Protein AF-A0A9Q1GF08-F1 (afdb_monomer_lite)

pLDDT: mean 70.81, std 11.39, range [42.75, 88.88]

InterPro domains:
  IPR025876 Trafficking protein particle complex subunit 11, C-terminal [PF12742] (1-35)

Sequence (78 aa):
MAQVPLRILPGTGQEMLYNLYPLMAGYQSLPSLNINLLRFPGINSQLLRRYLPSRIFVKPQGRQADETSIANMGQGML

Secondary structure (DSSP, 8-state):
-------PPTT----------S--SEEEEPP------TT-TTS-HHHHHHHS--EEEE--------HHHHTTSS----

Structure (mmCIF, N/CA/C/O backbone):
data_AF-A0A9Q1GF08-F1
#
_entry.id   AF-A0A9Q1GF08-F1
#
loop_
_atom_site.group_PDB
_atom_site.id
_atom_site.type_symbol
_atom_site.label_atom_id
_atom_site.label_alt_id
_atom_site.label_comp_id
_atom_site.label_asym_id
_atom_site.label_entity_id
_atom_site.label_seq_id
_atom_site.pdbx_PDB_ins_code
_atom_site.Cartn_x
_atom_site.Cartn_y
_atom_site.Cartn_z
_atom_site.occupancy
_atom_site.B_iso_or_equiv
_atom_site.auth_seq_id
_atom_site.auth_comp_id
_atom_site.auth_asym_id
_atom_site.auth_atom_id
_atom_site.pdbx_PDB_model_num
ATOM 1 N N . MET A 1 1 ? 9.443 -10.333 12.829 1.00 50.28 1 MET A N 1
ATOM 2 C CA . MET A 1 1 ? 8.711 -9.482 11.862 1.00 50.28 1 MET A CA 1
ATOM 3 C C . MET A 1 1 ? 8.299 -8.235 12.624 1.00 50.28 1 MET A C 1
ATOM 5 O O . MET A 1 1 ? 7.552 -8.371 13.584 1.00 50.28 1 MET A O 1
ATOM 9 N N . ALA A 1 2 ? 8.873 -7.073 12.317 1.00 64.31 2 ALA A N 1
ATOM 10 C CA . ALA A 1 2 ? 8.581 -5.852 13.064 1.00 64.31 2 ALA A CA 1
ATOM 11 C C . ALA A 1 2 ? 7.189 -5.334 12.681 1.00 64.31 2 ALA A C 1
ATOM 13 O O . ALA A 1 2 ? 6.883 -5.194 11.499 1.00 64.31 2 ALA A O 1
ATOM 14 N N . GLN A 1 3 ? 6.347 -5.080 13.676 1.00 65.12 3 GLN A N 1
ATOM 15 C CA . GLN A 1 3 ? 5.077 -4.387 13.499 1.00 65.12 3 GLN A CA 1
ATOM 16 C C . GLN A 1 3 ? 5.186 -3.053 14.221 1.00 65.12 3 GLN A C 1
ATOM 18 O O . GLN A 1 3 ? 5.556 -3.015 15.391 1.00 65.12 3 GLN A O 1
ATOM 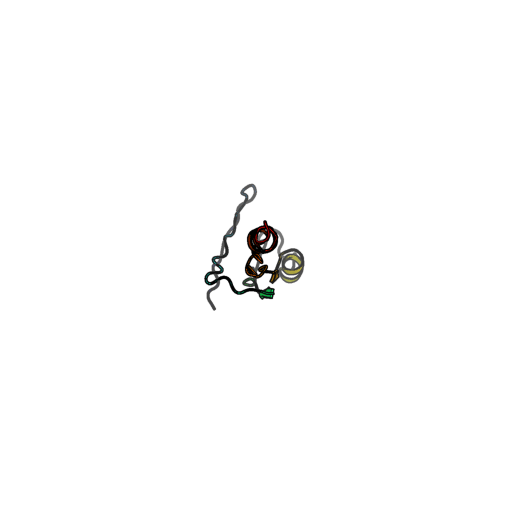23 N N . VAL A 1 4 ? 4.884 -1.968 13.516 1.00 66.50 4 VAL A N 1
ATOM 24 C CA . VAL A 1 4 ? 4.870 -0.629 14.101 1.00 66.50 4 VAL A CA 1
ATOM 25 C C . VAL A 1 4 ? 3.408 -0.257 14.345 1.00 66.50 4 VAL A C 1
ATOM 27 O O . VAL A 1 4 ? 2.678 -0.042 13.375 1.00 66.50 4 VAL A O 1
ATOM 30 N N . PRO A 1 5 ? 2.938 -0.232 15.606 1.00 69.06 5 PRO A N 1
ATOM 31 C CA . PRO A 1 5 ? 1.596 0.232 15.910 1.00 69.06 5 PRO A CA 1
ATOM 32 C C . PRO A 1 5 ? 1.538 1.745 15.692 1.00 69.06 5 PRO A C 1
ATOM 34 O O . PRO A 1 5 ? 2.308 2.499 16.283 1.00 69.06 5 PRO A O 1
ATOM 37 N N . LEU A 1 6 ? 0.618 2.191 14.842 1.00 68.81 6 LEU A N 1
ATOM 38 C CA . LEU A 1 6 ? 0.432 3.602 14.526 1.00 68.81 6 LEU A CA 1
ATOM 39 C C . LEU A 1 6 ? -1.006 4.019 14.849 1.00 68.81 6 LEU A C 1
ATOM 41 O O . LEU A 1 6 ? -1.954 3.303 14.527 1.00 68.81 6 LEU A O 1
ATOM 45 N N . ARG A 1 7 ? -1.173 5.172 15.508 1.00 69.56 7 ARG A N 1
ATOM 46 C CA . ARG A 1 7 ? -2.483 5.720 15.883 1.00 69.56 7 ARG A CA 1
ATOM 47 C C . ARG A 1 7 ? -2.800 6.925 15.005 1.00 69.56 7 ARG A C 1
ATOM 49 O O . ARG A 1 7 ? -2.158 7.959 15.135 1.00 69.56 7 ARG A O 1
ATOM 56 N N . ILE A 1 8 ? -3.811 6.788 14.151 1.00 70.06 8 ILE A N 1
ATOM 57 C CA . ILE A 1 8 ? -4.315 7.879 13.308 1.00 70.06 8 ILE A CA 1
ATOM 58 C C . ILE A 1 8 ? -5.462 8.573 14.049 1.00 70.06 8 ILE A C 1
ATOM 60 O O . ILE A 1 8 ? -6.385 7.911 14.536 1.00 70.06 8 ILE A O 1
ATOM 64 N N . LEU A 1 9 ? -5.402 9.900 14.161 1.00 74.25 9 LEU A N 1
ATOM 65 C CA . LEU A 1 9 ? -6.457 10.704 14.775 1.00 74.25 9 LEU A CA 1
ATOM 66 C C . LEU A 1 9 ? -7.544 11.060 13.738 1.00 74.25 9 LEU A C 1
ATOM 68 O O . LEU A 1 9 ? -7.261 11.163 12.545 1.00 74.25 9 LEU A O 1
ATOM 72 N N . PRO A 1 10 ? -8.814 11.237 14.152 1.00 64.19 10 PRO A N 1
ATOM 73 C CA . PRO A 1 10 ? -9.836 11.818 13.280 1.00 64.19 10 PRO A CA 1
ATOM 74 C C . PRO A 1 10 ? -9.384 13.165 12.708 1.00 64.19 10 PRO A C 1
ATOM 76 O O . PRO A 1 10 ? -9.000 14.043 13.471 1.00 64.19 10 PRO A O 1
ATOM 79 N N . GLY A 1 11 ? -9.502 13.345 11.392 1.00 71.31 11 GLY A N 1
ATOM 80 C CA . GLY A 1 11 ? -9.243 14.627 10.726 1.00 71.31 11 GLY A CA 1
ATOM 81 C C . GLY A 1 11 ? -7.806 14.832 10.240 1.00 71.31 11 GLY A C 1
ATOM 82 O O . GLY A 1 11 ? -7.543 15.830 9.578 1.00 71.31 11 GLY A O 1
ATOM 83 N N . THR A 1 12 ? -6.894 13.893 10.502 1.00 69.44 12 THR A N 1
ATOM 84 C CA . THR A 1 12 ? -5.512 13.943 10.001 1.00 69.44 12 THR A CA 1
ATOM 85 C C . THR A 1 12 ? -5.299 12.917 8.891 1.00 69.44 12 THR A C 1
ATOM 87 O O . THR A 1 12 ? -5.565 11.730 9.095 1.00 69.44 12 THR A O 1
ATOM 90 N N . GLY A 1 13 ? -4.802 13.353 7.732 1.00 68.31 13 GLY A N 1
ATOM 91 C CA . GLY A 1 13 ? -4.263 12.452 6.713 1.00 68.31 13 GLY A CA 1
ATOM 92 C C . GLY A 1 13 ? -2.897 11.932 7.156 1.00 68.31 13 GLY A C 1
ATOM 93 O O . GLY A 1 13 ? -2.052 12.718 7.575 1.00 68.31 13 GLY A O 1
ATOM 94 N N . GLN A 1 14 ? -2.689 10.619 7.096 1.00 69.44 14 GLN A N 1
ATOM 95 C CA . GLN A 1 14 ? -1.403 9.995 7.400 1.00 69.44 14 GLN A CA 1
ATOM 96 C C . GLN A 1 14 ? -0.839 9.404 6.110 1.00 69.44 14 GLN A C 1
ATOM 98 O O . GLN A 1 14 ? -1.462 8.526 5.513 1.00 69.44 14 GLN A O 1
ATOM 103 N N . GLU A 1 15 ? 0.340 9.854 5.699 1.00 73.81 15 GLU A N 1
ATOM 104 C CA . GLU A 1 15 ? 1.067 9.250 4.584 1.00 73.81 15 GLU A CA 1
ATOM 105 C C . GLU A 1 15 ? 2.014 8.161 5.098 1.00 73.81 15 GLU A C 1
ATOM 107 O O . GLU A 1 15 ? 2.658 8.307 6.138 1.00 73.81 15 GLU A O 1
ATOM 112 N N . MET A 1 16 ? 2.083 7.041 4.376 1.00 74.69 16 MET A N 1
ATOM 113 C CA . MET A 1 16 ? 2.985 5.934 4.681 1.00 74.69 16 MET A CA 1
A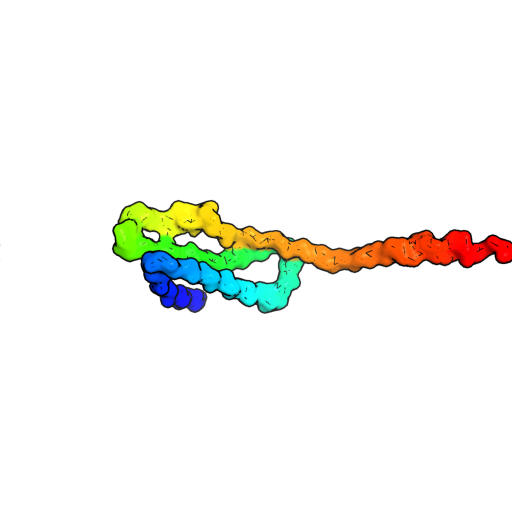TOM 114 C C . MET A 1 16 ? 3.953 5.737 3.518 1.00 74.69 16 MET A C 1
ATOM 116 O O . MET A 1 16 ? 3.539 5.430 2.402 1.00 74.69 16 MET A O 1
ATOM 120 N N . LEU A 1 17 ? 5.246 5.885 3.800 1.00 77.94 17 LEU A N 1
ATOM 121 C CA . LEU A 1 17 ? 6.317 5.714 2.824 1.00 77.94 17 LEU A CA 1
ATOM 122 C C . LEU A 1 17 ? 6.934 4.321 2.970 1.00 77.94 17 LEU A C 1
ATOM 124 O O . LEU A 1 17 ? 7.373 3.932 4.053 1.00 77.94 17 LEU A O 1
ATOM 128 N N . TYR A 1 18 ? 6.979 3.574 1.869 1.00 77.38 18 TYR A N 1
ATOM 129 C CA . TYR A 1 18 ? 7.660 2.284 1.801 1.00 77.38 18 TYR A CA 1
ATOM 130 C C . TYR A 1 18 ? 9.029 2.460 1.145 1.00 77.38 18 TYR A C 1
ATOM 132 O O . TYR A 1 18 ? 9.120 2.823 -0.026 1.00 77.38 18 TYR A O 1
ATOM 140 N N . ASN A 1 19 ? 10.097 2.157 1.882 1.00 81.12 19 ASN A N 1
ATOM 141 C CA . ASN A 1 19 ? 11.445 2.106 1.322 1.00 81.12 19 ASN A CA 1
ATOM 142 C C . ASN A 1 19 ? 11.668 0.740 0.673 1.00 81.12 19 ASN A C 1
ATOM 144 O O . ASN A 1 19 ? 11.941 -0.242 1.357 1.00 81.12 19 ASN A O 1
ATOM 148 N N . LEU A 1 20 ? 11.540 0.680 -0.651 1.00 76.81 20 LEU A N 1
ATOM 149 C CA . LEU A 1 20 ? 11.666 -0.554 -1.434 1.00 76.81 20 LEU A CA 1
ATOM 150 C C . LEU A 1 20 ? 13.067 -0.721 -2.037 1.00 76.81 20 LEU A C 1
ATOM 152 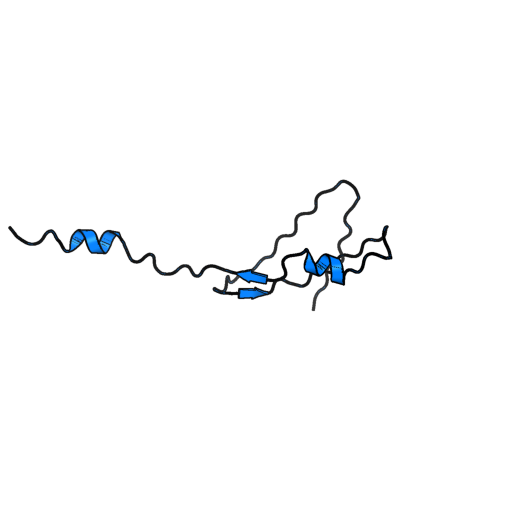O O . LEU A 1 20 ? 13.210 -1.245 -3.138 1.00 76.81 20 LEU A O 1
ATOM 156 N N . TYR A 1 21 ? 14.101 -0.221 -1.355 1.00 80.94 21 TYR A N 1
ATOM 157 C CA . TYR A 1 21 ? 15.480 -0.337 -1.819 1.00 80.94 21 TYR A CA 1
ATOM 158 C C . TYR A 1 21 ? 16.079 -1.696 -1.417 1.00 80.94 21 TYR A C 1
ATOM 160 O O . TYR A 1 21 ? 15.995 -2.055 -0.240 1.00 80.94 21 TYR A O 1
ATOM 168 N N . PRO A 1 22 ? 16.743 -2.419 -2.337 1.00 78.00 22 PRO A N 1
ATOM 169 C CA . PRO A 1 22 ? 16.883 -2.138 -3.771 1.00 78.00 22 PRO A CA 1
ATOM 170 C C . PRO A 1 22 ? 15.604 -2.445 -4.572 1.00 78.00 22 PRO A C 1
ATOM 172 O O . PRO A 1 22 ? 14.932 -3.449 -4.338 1.00 78.00 22 PRO A O 1
ATOM 175 N N . LEU A 1 23 ? 15.295 -1.602 -5.564 1.00 80.44 23 LEU A N 1
ATOM 176 C CA . LEU A 1 23 ? 14.110 -1.764 -6.410 1.00 80.44 23 LEU A CA 1
ATOM 177 C C . LEU A 1 23 ? 14.277 -2.993 -7.324 1.00 80.44 23 LEU A C 1
ATOM 179 O O . LEU A 1 23 ? 15.058 -2.974 -8.272 1.00 80.44 23 LEU A O 1
ATOM 183 N N . MET A 1 24 ? 13.540 -4.067 -7.049 1.00 83.25 24 MET A N 1
ATOM 184 C CA . MET A 1 24 ? 13.497 -5.268 -7.888 1.00 83.25 24 MET A CA 1
ATOM 185 C C . MET A 1 24 ? 12.428 -5.130 -8.973 1.00 83.25 24 MET A C 1
ATOM 187 O O . MET A 1 24 ? 11.279 -4.815 -8.661 1.00 83.25 24 MET A O 1
ATOM 191 N N . ALA A 1 25 ? 12.784 -5.386 -10.232 1.00 84.44 25 ALA A N 1
ATOM 192 C CA . ALA A 1 25 ? 11.818 -5.418 -11.326 1.00 84.44 25 ALA A CA 1
ATOM 193 C C . ALA A 1 25 ? 10.788 -6.544 -11.146 1.00 84.44 25 ALA A C 1
ATOM 195 O O . ALA A 1 25 ? 11.110 -7.627 -10.660 1.00 84.44 25 ALA A O 1
ATOM 196 N N . GLY A 1 26 ? 9.557 -6.298 -11.595 1.00 86.38 26 GLY A N 1
ATOM 197 C CA . GLY A 1 26 ? 8.460 -7.259 -11.513 1.00 86.38 26 GLY A CA 1
ATOM 198 C C . GLY A 1 26 ? 7.508 -6.999 -10.347 1.00 86.38 26 GLY A C 1
ATOM 199 O O . GLY A 1 26 ? 7.406 -5.886 -9.828 1.00 86.38 26 GLY A O 1
ATOM 200 N N . TYR A 1 27 ? 6.747 -8.027 -9.971 1.00 88.50 27 TYR A N 1
ATOM 201 C CA . TYR A 1 27 ? 5.753 -7.925 -8.906 1.00 88.50 27 TYR A CA 1
ATOM 202 C C . TYR A 1 27 ? 6.408 -8.007 -7.527 1.00 88.50 27 TYR A C 1
ATOM 204 O O . TYR A 1 27 ? 6.905 -9.060 -7.135 1.00 88.50 27 TYR A O 1
ATOM 212 N N . GLN A 1 28 ? 6.335 -6.921 -6.760 1.00 85.75 28 GLN A N 1
ATOM 213 C CA . GLN A 1 28 ? 6.766 -6.891 -5.366 1.00 85.75 28 GLN A CA 1
ATOM 214 C C . GLN A 1 28 ? 5.569 -6.881 -4.422 1.00 85.75 28 GLN A C 1
ATOM 216 O O . GLN A 1 28 ? 4.598 -6.150 -4.630 1.00 85.75 28 GLN A O 1
ATOM 221 N N . SER A 1 29 ? 5.646 -7.688 -3.362 1.00 84.19 29 SER A N 1
ATOM 222 C CA . SER A 1 29 ? 4.667 -7.655 -2.278 1.00 84.19 29 SER A CA 1
ATOM 223 C C . SER A 1 29 ? 4.982 -6.497 -1.342 1.00 84.19 29 SER A C 1
ATOM 225 O O . SER A 1 29 ? 6.101 -6.380 -0.850 1.00 84.19 29 SER A O 1
ATOM 227 N N . LEU A 1 30 ? 3.980 -5.672 -1.061 1.00 83.50 30 LEU A N 1
ATOM 228 C CA . LEU A 1 30 ? 4.072 -4.674 -0.009 1.00 83.50 30 LEU A CA 1
ATOM 229 C C . LEU A 1 30 ? 3.921 -5.350 1.365 1.00 83.50 30 LEU A C 1
ATOM 231 O O . LEU A 1 30 ? 3.254 -6.389 1.473 1.00 83.50 30 LEU A O 1
ATOM 235 N N . PRO A 1 31 ? 4.520 -4.781 2.424 1.00 77.81 31 PRO A N 1
ATOM 236 C CA . PRO A 1 31 ? 4.265 -5.211 3.792 1.00 77.81 31 PRO A CA 1
ATOM 237 C C . PRO A 1 31 ? 2.768 -5.140 4.113 1.00 77.81 31 PRO A C 1
ATOM 239 O O . PRO A 1 31 ? 2.092 -4.171 3.776 1.00 77.81 31 PRO A O 1
ATOM 242 N N . SER A 1 32 ? 2.246 -6.162 4.794 1.00 75.19 32 SER A N 1
ATOM 243 C CA . SER A 1 32 ? 0.836 -6.193 5.186 1.00 75.19 32 SER A CA 1
ATOM 244 C C . SER A 1 32 ? 0.546 -5.112 6.228 1.00 75.19 32 SER A C 1
ATOM 246 O O . SER A 1 32 ? 0.952 -5.236 7.383 1.00 75.19 32 SER A O 1
ATOM 248 N N . LEU A 1 33 ? -0.221 -4.093 5.843 1.00 75.31 33 LEU A N 1
ATOM 249 C CA . LEU A 1 33 ? -0.712 -3.074 6.764 1.00 75.31 33 LEU A CA 1
ATOM 250 C C . LEU A 1 33 ? -1.950 -3.595 7.510 1.00 75.31 33 LEU A C 1
ATOM 252 O O . LEU A 1 33 ? -2.959 -3.942 6.895 1.00 75.31 33 LEU A O 1
ATOM 256 N N . ASN A 1 34 ? -1.875 -3.671 8.841 1.00 73.31 34 ASN A N 1
ATOM 257 C CA . ASN A 1 34 ? -3.014 -4.023 9.689 1.00 73.31 34 ASN A CA 1
ATOM 258 C C . ASN A 1 34 ? -3.635 -2.743 10.256 1.00 73.31 34 ASN A C 1
ATOM 260 O O . ASN A 1 34 ? -3.040 -2.096 11.115 1.00 73.31 34 ASN A O 1
ATOM 264 N N . ILE A 1 35 ? -4.824 -2.382 9.776 1.00 74.25 35 ILE A N 1
ATOM 265 C CA . ILE A 1 35 ? -5.555 -1.207 10.257 1.00 74.25 35 ILE A CA 1
ATOM 266 C C . ILE A 1 35 ? -6.585 -1.664 11.281 1.00 74.25 35 ILE A C 1
ATOM 268 O O . ILE A 1 35 ? -7.424 -2.513 10.985 1.00 74.25 35 ILE A O 1
ATOM 272 N N . ASN A 1 36 ? -6.532 -1.077 12.474 1.00 72.06 36 ASN A N 1
ATOM 273 C CA . ASN A 1 36 ? -7.506 -1.321 13.526 1.00 72.06 36 ASN A CA 1
ATOM 274 C C . ASN A 1 36 ? -8.244 -0.016 13.848 1.00 72.06 36 ASN A C 1
ATOM 276 O O . ASN A 1 36 ? -7.633 0.976 14.250 1.00 72.06 36 ASN A O 1
ATOM 280 N N . LEU A 1 37 ? -9.557 0.003 13.628 1.00 71.94 37 LEU A N 1
ATOM 281 C CA . LEU A 1 37 ? -10.396 1.168 13.895 1.00 71.94 37 LEU A CA 1
ATOM 282 C C . LEU A 1 37 ? -10.951 1.068 15.313 1.00 71.94 37 LEU A C 1
ATOM 284 O O . LEU A 1 37 ? -11.989 0.458 15.538 1.00 71.94 37 LEU A O 1
ATOM 288 N N . LEU A 1 38 ? -10.299 1.742 16.263 1.00 69.12 38 LEU A N 1
ATOM 289 C CA . LEU A 1 38 ? -10.714 1.767 17.676 1.00 69.12 38 LEU A CA 1
ATOM 290 C C . LEU A 1 38 ? -12.175 2.213 17.887 1.00 69.12 38 LEU A C 1
ATOM 292 O O . LEU A 1 38 ? -12.803 1.814 18.859 1.00 69.12 38 LEU A O 1
ATOM 296 N N . ARG A 1 39 ? -12.720 3.041 16.983 1.00 69.50 39 ARG A N 1
ATOM 297 C CA . ARG A 1 39 ? -14.120 3.505 17.031 1.00 69.50 39 ARG A CA 1
ATOM 298 C C . ARG A 1 39 ? -15.119 2.573 16.339 1.00 69.50 39 ARG A C 1
ATOM 300 O O . ARG A 1 39 ? -16.314 2.738 16.539 1.00 69.50 39 ARG A O 1
ATOM 307 N N . PHE A 1 40 ? -14.650 1.608 15.550 1.00 69.81 40 PHE A N 1
ATOM 308 C CA . PHE A 1 40 ? -15.493 0.661 14.821 1.00 69.81 40 PHE A CA 1
ATOM 309 C C . PHE A 1 40 ? -14.980 -0.768 15.039 1.00 69.81 40 PHE A C 1
ATOM 311 O O . PHE A 1 40 ? -14.376 -1.348 14.134 1.00 69.81 40 PHE A O 1
ATOM 318 N N . PRO A 1 41 ? -15.235 -1.363 16.219 1.00 65.94 41 PRO A N 1
ATOM 319 C CA . PRO A 1 41 ? -14.728 -2.693 16.573 1.00 65.94 41 PRO A CA 1
ATOM 320 C C . PRO A 1 41 ? -15.264 -3.826 15.678 1.00 65.94 41 PRO A C 1
ATOM 322 O O . PRO A 1 41 ? -14.738 -4.933 15.716 1.00 65.94 41 PRO A O 1
ATOM 325 N N . GLY A 1 4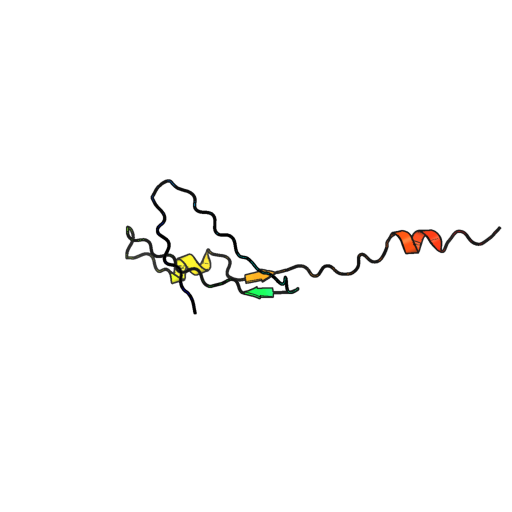2 ? -16.291 -3.565 14.859 1.00 67.25 42 GLY A N 1
ATOM 326 C CA . GLY A 1 42 ? -16.848 -4.523 13.897 1.00 67.25 42 GLY A CA 1
ATOM 327 C C . GLY A 1 42 ? -16.239 -4.467 12.492 1.00 67.25 42 GLY A C 1
ATOM 328 O O . GLY A 1 42 ? -16.529 -5.338 11.672 1.00 67.25 42 GLY A O 1
ATOM 329 N N . ILE A 1 43 ? -15.405 -3.467 12.174 1.00 69.25 43 ILE A N 1
ATOM 330 C CA . ILE A 1 43 ? -14.762 -3.404 10.858 1.00 69.25 43 ILE A CA 1
ATOM 331 C C . ILE A 1 43 ? -13.587 -4.379 10.842 1.00 69.25 43 ILE A C 1
ATOM 333 O O . ILE A 1 43 ? -12.558 -4.178 11.486 1.00 69.25 43 ILE A O 1
ATOM 337 N N . ASN A 1 44 ? -13.750 -5.448 10.069 1.00 70.19 44 ASN A N 1
ATOM 338 C CA . ASN A 1 44 ? -12.736 -6.475 9.920 1.00 70.19 44 ASN A CA 1
ATOM 339 C C . ASN A 1 44 ? -11.525 -5.906 9.159 1.00 70.19 44 ASN A C 1
ATOM 341 O O . ASN A 1 44 ? -11.650 -5.480 8.007 1.00 70.19 44 ASN A O 1
ATOM 345 N N . SER A 1 45 ? -10.337 -5.938 9.770 1.00 71.88 45 SER A N 1
ATOM 346 C CA . SER A 1 45 ? -9.089 -5.505 9.127 1.00 71.88 45 SER A CA 1
ATOM 347 C C . SER A 1 45 ? -8.800 -6.282 7.835 1.00 71.88 45 SER A C 1
ATOM 349 O O . SER A 1 45 ? -8.203 -5.747 6.901 1.00 71.88 45 SER A O 1
ATOM 351 N N . GLN A 1 46 ? -9.322 -7.508 7.716 1.00 76.38 46 GLN A N 1
ATOM 352 C CA . GLN A 1 46 ? -9.280 -8.321 6.501 1.00 76.38 46 GLN A CA 1
ATOM 353 C C . GLN A 1 46 ? -10.062 -7.691 5.337 1.00 76.38 46 GLN A C 1
ATOM 355 O O . GLN A 1 46 ? -9.753 -7.959 4.178 1.00 76.38 46 GLN A O 1
ATOM 360 N N . LEU A 1 47 ? -11.113 -6.911 5.608 1.00 78.00 47 LEU A N 1
ATOM 361 C CA . LEU A 1 47 ? -11.869 -6.193 4.581 1.00 78.00 47 LEU A CA 1
ATOM 362 C C . LEU A 1 47 ? -11.084 -4.961 4.114 1.00 78.00 47 LEU A C 1
ATOM 364 O O . LEU A 1 47 ? -10.889 -4.797 2.916 1.00 78.00 47 LEU A O 1
ATOM 368 N N . LEU A 1 48 ? -10.531 -4.170 5.040 1.00 77.00 48 LEU A N 1
ATOM 369 C CA . LEU A 1 48 ? -9.647 -3.042 4.707 1.00 77.00 48 LEU A CA 1
ATOM 370 C C . LEU A 1 48 ? -8.428 -3.466 3.893 1.00 77.00 48 LEU A C 1
ATOM 372 O O . LEU A 1 48 ? -8.059 -2.782 2.944 1.00 77.00 48 LEU A O 1
ATOM 376 N N . ARG A 1 49 ? -7.848 -4.632 4.193 1.00 77.75 49 ARG A N 1
ATOM 377 C CA . ARG A 1 49 ? -6.700 -5.156 3.444 1.00 77.75 49 ARG A CA 1
ATOM 378 C C . ARG A 1 49 ? -7.003 -5.426 1.966 1.00 77.75 49 ARG A C 1
ATOM 380 O O . ARG A 1 49 ? -6.073 -5.465 1.175 1.00 77.75 49 ARG A O 1
ATOM 387 N N . ARG A 1 50 ? -8.277 -5.588 1.584 1.00 78.94 50 ARG A N 1
ATOM 388 C CA . ARG A 1 50 ? -8.695 -5.714 0.173 1.00 78.94 50 ARG A CA 1
ATOM 389 C C . ARG A 1 50 ? -8.755 -4.372 -0.551 1.00 78.94 50 ARG A C 1
ATOM 391 O O . ARG A 1 50 ? -8.639 -4.354 -1.768 1.00 78.94 50 ARG A O 1
ATOM 398 N N . TYR A 1 51 ? -8.918 -3.276 0.185 1.00 80.38 51 TYR A N 1
ATOM 399 C CA . TYR A 1 51 ? -8.888 -1.919 -0.364 1.00 80.38 51 TYR A CA 1
ATOM 400 C C . TYR A 1 51 ? -7.476 -1.331 -0.398 1.00 80.38 51 TYR A C 1
ATOM 402 O O . TYR A 1 51 ? -7.221 -0.387 -1.139 1.00 80.38 51 TYR A O 1
ATOM 410 N N . LEU A 1 52 ? -6.552 -1.885 0.390 1.00 79.25 52 LEU A N 1
ATOM 411 C CA . LEU A 1 52 ? -5.158 -1.464 0.400 1.00 79.25 52 LEU A CA 1
ATOM 412 C C . LEU A 1 52 ? -4.350 -2.244 -0.645 1.00 79.25 52 LEU A C 1
ATOM 414 O O . LEU A 1 52 ? -4.411 -3.479 -0.679 1.00 79.25 52 LEU A O 1
ATOM 418 N N . PRO A 1 53 ? -3.537 -1.563 -1.466 1.00 77.75 53 PRO A N 1
ATOM 419 C CA . PRO A 1 53 ? -2.645 -2.244 -2.388 1.00 77.75 53 PRO A CA 1
ATOM 420 C C . PRO A 1 53 ? -1.647 -3.098 -1.596 1.00 77.75 53 PRO A C 1
ATOM 422 O O . PRO A 1 53 ? -0.908 -2.605 -0.751 1.00 77.75 53 PRO A O 1
ATOM 425 N N . SER A 1 54 ? -1.644 -4.404 -1.865 1.00 83.12 54 SER A N 1
ATOM 426 C CA . SER A 1 54 ? -0.724 -5.373 -1.242 1.00 83.12 54 SER A CA 1
ATOM 427 C C . SER A 1 54 ? 0.430 -5.762 -2.166 1.00 83.12 54 SER A C 1
ATOM 429 O O . SER A 1 54 ? 1.353 -6.464 -1.760 1.00 83.12 54 SER A O 1
ATOM 431 N N . ARG A 1 55 ? 0.369 -5.358 -3.437 1.00 85.94 55 ARG A N 1
ATOM 432 C CA . ARG A 1 55 ? 1.346 -5.718 -4.459 1.00 85.94 55 ARG A CA 1
ATOM 433 C C . ARG A 1 55 ? 1.512 -4.552 -5.416 1.00 85.94 55 ARG A C 1
ATOM 435 O O . ARG A 1 55 ? 0.521 -3.953 -5.824 1.00 85.94 55 ARG A O 1
ATOM 442 N N . ILE A 1 56 ? 2.753 -4.258 -5.770 1.00 87.25 56 ILE A N 1
ATOM 443 C CA . ILE A 1 56 ? 3.091 -3.279 -6.798 1.00 87.25 56 ILE A CA 1
ATOM 444 C C . ILE A 1 56 ? 3.828 -3.975 -7.933 1.00 87.25 56 ILE A C 1
ATOM 446 O O . ILE A 1 56 ? 4.434 -5.030 -7.738 1.00 87.25 56 ILE A O 1
ATOM 450 N N . PHE A 1 57 ? 3.787 -3.378 -9.116 1.00 88.88 57 PHE A N 1
ATOM 451 C CA . PHE A 1 57 ? 4.627 -3.788 -10.228 1.00 88.88 57 PHE A CA 1
ATOM 452 C C . PHE A 1 57 ? 5.686 -2.718 -10.463 1.00 88.88 57 PHE A C 1
ATOM 454 O O . PHE A 1 57 ? 5.365 -1.569 -10.765 1.00 88.88 57 PHE A O 1
ATOM 461 N N . VAL A 1 58 ? 6.950 -3.101 -10.322 1.00 87.50 58 VAL A N 1
ATOM 462 C CA . VAL A 1 58 ? 8.083 -2.249 -10.665 1.00 87.50 58 VAL A CA 1
ATOM 463 C C . VAL A 1 58 ? 8.430 -2.514 -12.119 1.00 87.50 58 VAL A C 1
ATOM 465 O O . VAL A 1 58 ? 8.907 -3.598 -12.465 1.00 87.50 58 VAL A O 1
ATOM 468 N N . LYS A 1 59 ? 8.190 -1.519 -12.977 1.00 85.75 59 LYS A N 1
ATOM 469 C CA . LYS A 1 59 ? 8.565 -1.595 -14.388 1.00 85.75 59 LYS A CA 1
ATOM 470 C C . LYS A 1 59 ? 10.094 -1.720 -14.482 1.00 85.75 59 LYS A C 1
ATOM 472 O O . LYS A 1 59 ? 10.781 -0.800 -14.033 1.00 85.75 59 LYS A O 1
ATOM 477 N N . PRO A 1 60 ? 10.643 -2.817 -15.040 1.00 80.56 60 PRO A N 1
ATOM 478 C CA . PRO A 1 60 ? 12.071 -2.891 -15.310 1.00 80.56 60 PRO A CA 1
ATOM 479 C C . PRO A 1 60 ? 12.453 -1.729 -16.221 1.00 80.56 60 PRO A C 1
ATOM 481 O O . PRO A 1 60 ? 11.821 -1.521 -17.260 1.00 80.56 60 PRO A O 1
ATOM 484 N N . GLN A 1 61 ? 13.490 -0.983 -15.847 1.00 73.81 61 GLN A N 1
ATOM 485 C CA . GLN A 1 61 ? 14.157 -0.101 -16.792 1.00 73.81 61 GLN A CA 1
ATOM 486 C C . GLN A 1 61 ? 14.904 -0.998 -17.781 1.00 73.81 61 GLN A C 1
ATOM 488 O O . GLN A 1 61 ? 16.052 -1.375 -17.562 1.00 73.81 61 GLN A O 1
ATOM 493 N N . GLY A 1 62 ? 14.217 -1.431 -18.840 1.00 65.69 62 GLY A N 1
ATOM 494 C CA . GLY A 1 62 ? 14.903 -1.956 -20.013 1.00 65.69 62 GLY A CA 1
ATOM 495 C C . GLY A 1 62 ? 15.835 -0.870 -20.534 1.00 65.69 62 GLY A C 1
ATOM 496 O O . GLY A 1 62 ? 15.482 0.311 -20.457 1.00 65.69 62 GLY A O 1
ATOM 497 N N . ARG A 1 63 ? 17.018 -1.251 -21.043 1.00 62.00 63 ARG A N 1
ATOM 498 C CA . ARG A 1 63 ? 17.819 -0.344 -21.877 1.00 62.00 63 ARG A CA 1
ATOM 499 C C . ARG A 1 63 ? 16.840 0.325 -22.831 1.00 62.00 63 ARG A C 1
ATOM 501 O O . ARG A 1 63 ? 16.150 -0.386 -23.561 1.00 62.00 63 ARG A O 1
ATOM 508 N N . GLN A 1 64 ? 16.746 1.652 -22.779 1.00 57.38 64 GLN A N 1
ATOM 509 C CA . GLN A 1 64 ? 16.212 2.396 -23.905 1.00 57.38 64 GLN A CA 1
ATOM 510 C C . GLN A 1 64 ? 17.054 1.906 -25.078 1.00 57.38 64 GLN A C 1
ATOM 512 O O . GLN A 1 64 ? 18.264 2.133 -25.090 1.00 57.38 64 GLN A O 1
ATOM 517 N N . ALA A 1 65 ? 16.481 1.057 -25.934 1.00 55.00 65 ALA A N 1
ATOM 518 C CA . ALA A 1 65 ? 17.129 0.723 -27.182 1.00 55.00 65 ALA A CA 1
ATOM 519 C C . ALA A 1 65 ? 17.289 2.078 -27.852 1.00 55.00 65 ALA A C 1
ATOM 521 O O . ALA A 1 65 ? 16.299 2.766 -28.078 1.00 55.00 65 ALA A O 1
ATOM 522 N N . ASP A 1 66 ? 18.541 2.495 -27.951 1.00 52.12 66 ASP A N 1
ATOM 523 C CA . ASP A 1 66 ? 18.977 3.795 -28.405 1.00 52.12 66 ASP A CA 1
ATOM 524 C C . ASP A 1 66 ? 18.280 4.102 -29.737 1.00 52.12 66 ASP A C 1
ATOM 526 O O . ASP A 1 66 ? 18.693 3.619 -30.790 1.00 52.12 66 ASP A O 1
ATOM 530 N N . GLU A 1 67 ? 17.180 4.859 -29.692 1.00 52.59 67 GLU A N 1
ATOM 531 C CA . GLU A 1 67 ? 16.470 5.328 -30.892 1.00 52.59 67 GLU A CA 1
ATOM 532 C C . GLU A 1 67 ? 17.415 6.208 -31.741 1.00 52.59 67 GLU A C 1
ATOM 534 O O . GLU A 1 67 ? 17.262 6.337 -32.952 1.00 52.59 67 GLU A O 1
ATOM 539 N N . THR A 1 68 ? 18.489 6.701 -31.114 1.00 53.09 68 THR A N 1
ATOM 540 C CA . THR A 1 68 ? 19.637 7.399 -31.697 1.00 53.09 68 THR A CA 1
ATOM 541 C C . THR A 1 68 ? 20.603 6.519 -32.508 1.00 53.09 68 THR A C 1
ATOM 543 O O . THR A 1 68 ? 21.289 7.043 -33.384 1.00 53.09 68 THR A O 1
ATOM 546 N N 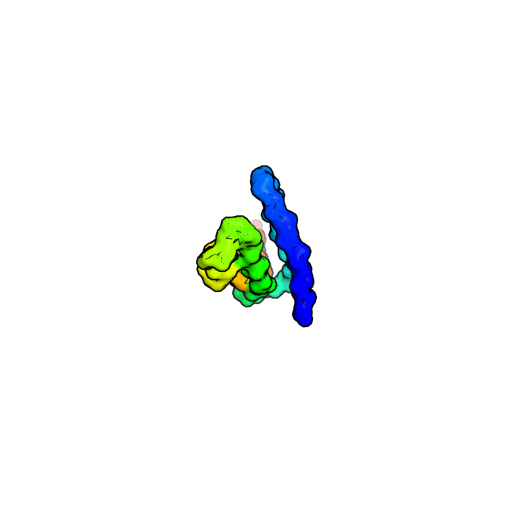. SER A 1 69 ? 20.647 5.196 -32.310 1.00 48.22 69 SER A N 1
ATOM 547 C CA . SER A 1 69 ? 21.584 4.303 -33.021 1.00 48.22 69 SER A CA 1
ATOM 548 C C . SER A 1 69 ? 21.061 3.903 -34.396 1.00 48.22 69 SER A C 1
ATOM 550 O O . SER A 1 69 ? 21.843 3.565 -35.282 1.00 48.22 69 SER A O 1
ATOM 552 N N . ILE A 1 70 ? 19.743 3.974 -34.597 1.00 54.53 70 ILE A N 1
ATOM 553 C CA . ILE A 1 70 ? 19.096 3.609 -35.864 1.00 54.53 70 ILE A CA 1
ATOM 554 C C . ILE A 1 70 ? 19.193 4.759 -36.885 1.00 54.53 70 ILE A C 1
ATOM 556 O O . ILE A 1 70 ? 19.219 4.516 -38.089 1.00 54.53 70 ILE A O 1
ATOM 560 N N . ALA A 1 71 ? 19.323 6.010 -36.425 1.00 52.91 71 ALA A N 1
ATOM 561 C CA . ALA A 1 71 ? 19.451 7.186 -37.292 1.00 52.91 71 ALA A CA 1
ATOM 562 C C . ALA A 1 71 ? 20.851 7.355 -37.924 1.00 52.91 71 ALA A C 1
ATOM 564 O O . ALA A 1 71 ? 20.975 8.007 -38.958 1.00 52.91 71 ALA A O 1
ATOM 565 N N . ASN A 1 72 ? 21.898 6.739 -37.357 1.00 53.72 72 ASN A N 1
ATOM 566 C CA . ASN A 1 72 ? 23.288 6.916 -37.811 1.00 53.72 72 ASN A CA 1
ATOM 567 C C . ASN A 1 72 ? 23.831 5.803 -38.726 1.00 53.72 72 ASN A C 1
ATOM 569 O O . ASN A 1 72 ? 24.978 5.880 -39.156 1.00 53.72 72 ASN A O 1
ATOM 573 N N . MET A 1 73 ? 23.031 4.794 -39.086 1.00 54.84 73 MET A N 1
ATOM 574 C CA . MET A 1 73 ? 23.436 3.757 -40.055 1.00 54.84 73 MET A CA 1
ATOM 575 C C . MET A 1 73 ? 23.118 4.121 -41.521 1.00 54.84 73 MET A C 1
ATOM 577 O O . MET A 1 73 ? 23.400 3.331 -42.417 1.00 54.84 73 MET A O 1
ATOM 581 N N . GLY A 1 74 ? 22.547 5.308 -41.775 1.00 55.69 74 GLY A N 1
ATOM 582 C CA . GLY A 1 74 ? 22.135 5.771 -43.110 1.00 55.69 74 GLY A CA 1
ATOM 583 C C . GLY A 1 74 ? 22.998 6.865 -43.7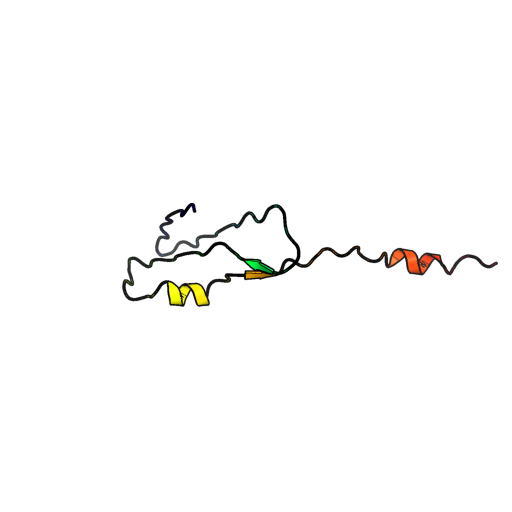53 1.00 55.69 74 GLY A C 1
ATOM 584 O O . GLY A 1 74 ? 22.731 7.226 -44.895 1.00 55.69 74 GLY A O 1
ATOM 585 N N . GLN A 1 75 ? 24.020 7.401 -43.076 1.00 50.59 75 GLN A N 1
ATOM 586 C CA . GLN A 1 75 ? 24.943 8.382 -43.666 1.00 50.59 75 GLN A CA 1
ATOM 587 C C . GLN A 1 75 ? 26.349 7.805 -43.769 1.00 50.59 75 GLN A C 1
ATOM 589 O O . GLN A 1 75 ? 27.216 8.015 -42.929 1.00 50.59 75 GLN A O 1
ATOM 594 N N . GLY A 1 76 ? 26.539 7.027 -44.825 1.00 55.81 76 GLY A N 1
ATOM 595 C CA . GLY A 1 76 ? 27.817 6.439 -45.188 1.00 55.81 76 GLY A CA 1
ATOM 596 C C . GLY A 1 76 ? 27.830 6.008 -46.644 1.00 55.81 76 GLY A C 1
ATOM 597 O O . GLY A 1 76 ? 28.294 4.913 -46.919 1.00 55.81 76 GLY A O 1
ATOM 598 N N . MET A 1 77 ? 27.279 6.815 -47.558 1.00 47.41 77 MET A N 1
ATOM 599 C CA . MET A 1 77 ? 27.544 6.717 -48.998 1.00 47.41 77 MET A CA 1
ATOM 600 C C . MET A 1 77 ? 27.378 8.096 -49.651 1.00 47.41 77 MET A C 1
ATOM 602 O O . MET A 1 77 ? 26.324 8.715 -49.493 1.00 47.41 77 MET A O 1
ATOM 606 N N . LEU A 1 78 ? 28.406 8.458 -50.430 1.00 42.75 78 LEU A N 1
ATOM 607 C CA . LEU A 1 78 ? 28.690 9.686 -51.196 1.00 42.75 78 LEU A CA 1
ATOM 608 C C . LEU A 1 78 ? 29.609 10.692 -50.491 1.00 42.75 78 LEU A C 1
ATOM 610 O O . LEU A 1 78 ? 29.136 11.464 -49.633 1.00 42.75 78 LEU A O 1
#

Foldseek 3Di:
DDDDDDDDDPPDDDDDDDDCPPDDAAKDFDPQDQDDDPVCNPDDSVVVSVVDDGIDGDHDPDPPPPPVVVVPVPPDDD

Radius of gyration: 22.95 Å; chains: 1; bounding box: 46×24×69 Å

Organism: Synaphobranchus kaupii (NCBI:txid118154)